Protein AF-A0A4P5QIA9-F1 (afdb_monomer_lite)

Sequence (175 aa):
MKILLLSLFLFVAQVHAGEFRYHHMETTGLCAVVYAENGQATTVIFTKDSDAAALAILKALLAKLIYGTKGVENHEGARWEQRIMLIGDFTSKTKRTESRPNTASPEDYRDFRVTGVKIYFPLSRFEIAAGGNPILGPVIIETHFGFDSLFPHGITLKGKPIDLSKHATKRSDSK

pLDDT: mean 82.81, std 17.73, range [31.72, 97.88]

Radius of gyration: 20.34 Å; chains: 1; bounding box: 89×37×51 Å

Secondary structure (DSSP, 8-state):
---------------PPEEEEEEE---SS--EEEE-TT--EEEEEE-TTS-HHHHHHHHHHHTTT----SS-EEETTEEE--EEEEEEEE-S--EEPPP-TTSPPP-EEEEEEEEEEEEEEPEEEEEE-TT--TTTSPEEEEEESSHHHH-TT--EETTEEP-GGGTEEE-----

Foldseek 3Di:
DDDDPPPPPPPPPPQFFAKWWWFQCPDQDQGTWTAHPVLDIFGEDEDPQADPLQVQVVVLCVVVVLGADSAFDADPNDTAGWGKIFGWGFPDDWDWDDDD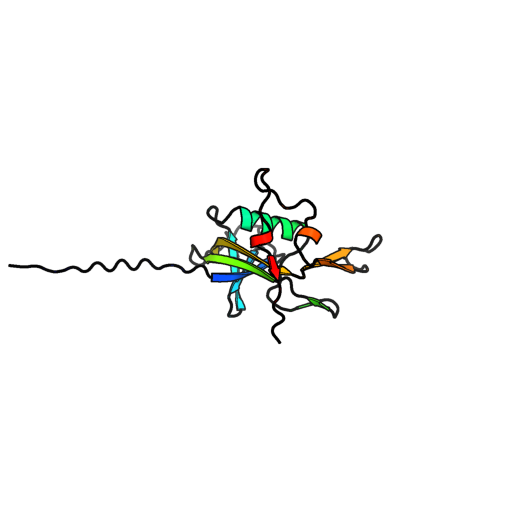PPGDDIDIHTYIHTHHIAGEDFTWDWDFPDPADPVGGDTDIDTDGACCRSPVPATDDPNHHDPCVVRYDYDPPPD

Structure (mmCIF, N/CA/C/O backbone):
data_AF-A0A4P5QIA9-F1
#
_entry.id   AF-A0A4P5QIA9-F1
#
loop_
_atom_site.group_PDB
_atom_site.id
_atom_site.type_symbol
_atom_site.label_atom_id
_atom_site.label_alt_id
_atom_site.label_comp_id
_atom_site.label_asym_id
_atom_site.label_entity_id
_atom_site.label_seq_id
_atom_site.pdbx_PDB_ins_code
_atom_site.Cartn_x
_atom_site.Cartn_y
_atom_site.Cartn_z
_atom_site.occupancy
_atom_site.B_iso_or_equiv
_atom_site.auth_seq_id
_atom_site.auth_comp_id
_atom_site.auth_asym_id
_atom_site.auth_atom_id
_atom_site.pdbx_PDB_model_num
ATOM 1 N N . MET A 1 1 ? -60.150 7.046 17.435 1.00 37.69 1 MET A N 1
ATOM 2 C CA . MET A 1 1 ? -59.206 5.906 17.430 1.00 37.69 1 MET A CA 1
ATOM 3 C C . MET A 1 1 ? -57.911 6.366 16.777 1.00 37.69 1 MET A C 1
ATOM 5 O O . MET A 1 1 ? -57.962 6.885 15.672 1.00 37.69 1 MET A O 1
ATOM 9 N N . LYS A 1 2 ? -56.799 6.281 17.515 1.00 44.59 2 LYS A N 1
ATOM 10 C CA . LYS A 1 2 ? -55.439 6.670 17.110 1.00 44.59 2 LYS A CA 1
ATOM 11 C C . LYS A 1 2 ? -54.842 5.603 16.193 1.00 44.59 2 LYS A C 1
ATOM 13 O O . LYS A 1 2 ? -54.841 4.447 16.597 1.00 44.59 2 LYS A O 1
ATOM 18 N N . ILE A 1 3 ? -54.241 5.992 15.070 1.00 43.66 3 ILE A N 1
ATOM 19 C CA . ILE A 1 3 ? -53.138 5.231 14.465 1.00 43.66 3 ILE A CA 1
ATOM 20 C C . ILE A 1 3 ? -52.076 6.247 14.038 1.00 43.66 3 ILE A C 1
ATOM 22 O O . ILE A 1 3 ? -52.221 6.958 13.050 1.00 43.66 3 ILE A O 1
ATOM 26 N N . LEU A 1 4 ? -51.040 6.350 14.868 1.00 44.34 4 LEU A N 1
ATOM 27 C CA . LEU A 1 4 ? -49.828 7.115 14.618 1.00 44.34 4 LEU A CA 1
ATOM 28 C C . LEU A 1 4 ? -48.900 6.195 13.805 1.00 44.34 4 LEU A C 1
ATOM 30 O O . LEU A 1 4 ? -48.365 5.235 14.360 1.00 44.34 4 LEU A O 1
ATOM 34 N N . LEU A 1 5 ? -48.748 6.424 12.498 1.00 45.38 5 LEU A N 1
ATOM 35 C CA . LEU A 1 5 ? -47.770 5.690 11.687 1.00 45.38 5 LEU A CA 1
ATOM 36 C C . LEU A 1 5 ? -46.380 6.292 11.934 1.00 45.38 5 LEU A C 1
ATOM 38 O O . LEU A 1 5 ? -45.976 7.271 11.307 1.00 45.38 5 LEU A O 1
ATOM 42 N N . LEU A 1 6 ? -45.660 5.715 12.892 1.00 42.97 6 LEU A N 1
ATOM 43 C CA . LEU A 1 6 ? -44.264 6.029 13.160 1.00 42.97 6 LEU A CA 1
ATOM 44 C C . LEU A 1 6 ? -43.405 5.340 12.086 1.00 42.97 6 LEU A C 1
ATOM 46 O O . LEU A 1 6 ? -43.053 4.169 12.207 1.00 42.97 6 LEU A O 1
ATOM 50 N N . SER A 1 7 ? -43.112 6.054 11.000 1.00 53.38 7 SER A N 1
ATOM 51 C CA . SER A 1 7 ? -42.199 5.573 9.958 1.00 53.38 7 SER A CA 1
ATOM 52 C C . SER A 1 7 ? -40.761 5.722 10.453 1.00 53.38 7 SER A C 1
ATOM 54 O O . SER A 1 7 ? -40.155 6.787 10.350 1.00 53.38 7 SER A O 1
ATOM 56 N N . LEU A 1 8 ? -40.238 4.650 11.047 1.00 41.97 8 LEU A N 1
ATOM 57 C CA . LEU A 1 8 ? -38.849 4.522 11.473 1.00 41.97 8 LEU A CA 1
ATOM 58 C C . LEU A 1 8 ? -37.955 4.389 10.228 1.00 41.97 8 LEU A C 1
ATOM 60 O O . LEU A 1 8 ? -37.690 3.289 9.751 1.00 41.97 8 LEU A O 1
ATOM 64 N N . PHE A 1 9 ? -37.502 5.517 9.681 1.00 44.16 9 PHE A N 1
ATOM 65 C CA . PHE A 1 9 ? -36.424 5.530 8.694 1.00 44.16 9 PHE A CA 1
ATOM 66 C C . PHE A 1 9 ? -35.113 5.157 9.396 1.00 44.16 9 PHE A C 1
ATOM 68 O O . PHE A 1 9 ? -34.422 6.006 9.959 1.00 44.16 9 PHE A O 1
ATOM 75 N N . LEU A 1 10 ? -34.765 3.869 9.372 1.00 39.72 10 LEU A N 1
ATOM 76 C CA . LEU A 1 10 ? -33.391 3.426 9.588 1.00 39.72 10 LEU A CA 1
ATOM 77 C C . LEU A 1 10 ? -32.535 3.975 8.440 1.00 39.72 10 LEU A C 1
ATOM 79 O O . LEU A 1 10 ? -32.450 3.379 7.368 1.00 39.72 10 LEU A O 1
ATOM 83 N N . PHE A 1 11 ? -31.883 5.113 8.672 1.00 41.72 11 PHE A N 1
ATOM 84 C CA . PHE A 1 11 ? -30.710 5.510 7.902 1.00 41.72 11 PHE A CA 1
ATOM 85 C C . PHE A 1 11 ? -29.591 4.511 8.214 1.00 41.72 11 PHE A C 1
ATOM 87 O O . PHE A 1 11 ? -28.764 4.721 9.100 1.00 41.72 11 PHE A O 1
ATOM 94 N N . VAL A 1 12 ? -29.564 3.392 7.490 1.00 41.41 12 VAL A N 1
ATOM 95 C CA . VAL A 1 12 ? -28.323 2.644 7.310 1.00 41.41 12 VAL A CA 1
ATOM 96 C C . VAL A 1 12 ? -27.453 3.551 6.455 1.00 41.41 12 VAL A C 1
ATOM 98 O O . VAL A 1 12 ? -27.612 3.616 5.239 1.00 41.41 12 VAL A O 1
ATOM 101 N N . ALA A 1 13 ? -26.577 4.322 7.097 1.00 42.66 13 ALA A N 1
ATOM 102 C CA . ALA A 1 13 ? -25.491 4.979 6.397 1.00 42.66 13 ALA A CA 1
ATOM 103 C C . ALA A 1 13 ? -24.655 3.866 5.752 1.00 42.66 13 ALA A C 1
ATOM 105 O O . ALA A 1 13 ? -23.813 3.252 6.406 1.00 42.66 13 ALA A O 1
ATOM 106 N N . GLN A 1 14 ? -24.928 3.556 4.482 1.00 42.06 14 GLN A N 1
ATOM 107 C CA . GLN A 1 14 ? -23.986 2.834 3.642 1.00 42.06 14 GLN A CA 1
ATOM 108 C C . GLN A 1 14 ? -22.753 3.727 3.544 1.00 42.06 14 GLN A C 1
ATOM 110 O O . GLN A 1 14 ? -22.684 4.639 2.718 1.00 42.06 14 GLN A O 1
ATOM 115 N N . VAL A 1 15 ? -21.803 3.501 4.450 1.00 53.22 15 VAL A N 1
ATOM 116 C CA . VAL A 1 15 ? -20.440 4.001 4.323 1.00 53.22 15 VAL A CA 1
ATOM 117 C C . VAL A 1 15 ? -19.904 3.340 3.062 1.00 53.22 15 VAL A C 1
ATOM 119 O O . VAL A 1 15 ? -19.551 2.163 3.061 1.00 53.22 15 VAL A O 1
ATOM 122 N N . HIS A 1 16 ? -19.984 4.063 1.950 1.00 56.59 16 HIS A N 1
ATOM 123 C CA . HIS A 1 16 ? -19.451 3.594 0.685 1.00 56.59 16 HIS A CA 1
ATOM 124 C C . HIS A 1 16 ? -17.936 3.504 0.843 1.00 56.59 16 HIS A C 1
ATOM 126 O O . HIS A 1 16 ? -17.295 4.480 1.239 1.00 56.59 16 HIS A O 1
ATOM 132 N N . ALA A 1 17 ? -17.381 2.322 0.578 1.00 75.44 17 ALA A N 1
ATOM 133 C CA . ALA A 1 17 ? -15.940 2.146 0.541 1.00 75.44 17 ALA A CA 1
ATOM 134 C C . ALA A 1 17 ? -15.376 3.048 -0.566 1.00 75.44 17 ALA A C 1
ATOM 136 O O . ALA A 1 17 ? -15.799 2.961 -1.720 1.00 75.44 17 ALA A O 1
ATOM 137 N N . GLY A 1 18 ? -14.468 3.944 -0.191 1.00 91.25 18 GLY A N 1
ATOM 138 C CA . GLY A 1 18 ? -13.780 4.841 -1.109 1.00 91.25 18 GLY A CA 1
ATOM 139 C C . GLY A 1 18 ? -12.493 4.217 -1.635 1.00 91.25 18 GLY A C 1
ATOM 140 O O . GLY A 1 18 ? -11.977 3.251 -1.068 1.00 91.25 18 GLY A O 1
ATOM 141 N N . GLU A 1 19 ? -11.960 4.794 -2.708 1.00 94.62 19 GLU A N 1
ATOM 142 C CA . GLU A 1 19 ? -10.617 4.487 -3.190 1.00 94.62 19 GLU A CA 1
ATOM 143 C C . GLU A 1 19 ? -9.635 5.519 -2.655 1.00 94.62 19 GLU A C 1
ATOM 145 O O . GLU A 1 19 ? -9.808 6.723 -2.842 1.00 94.62 19 GLU A O 1
ATOM 150 N N . PHE A 1 20 ? -8.586 5.035 -2.003 1.00 96.19 20 PHE A N 1
ATOM 151 C CA . PHE A 1 20 ? -7.562 5.874 -1.417 1.00 96.19 20 PHE A CA 1
ATOM 152 C C . PHE A 1 20 ? -6.197 5.441 -1.905 1.00 96.19 20 PHE A C 1
ATOM 154 O O . PHE A 1 20 ? -5.855 4.260 -1.908 1.00 96.19 20 PHE A O 1
ATOM 161 N N . ARG A 1 21 ? -5.381 6.408 -2.289 1.00 96.31 21 ARG A N 1
ATOM 162 C CA . ARG A 1 21 ? -4.000 6.144 -2.669 1.00 96.31 21 ARG A CA 1
ATOM 163 C C . ARG A 1 21 ? -3.172 5.885 -1.420 1.00 96.31 21 ARG A C 1
ATOM 165 O O . ARG A 1 21 ? -3.211 6.681 -0.491 1.00 96.31 21 ARG A O 1
ATOM 172 N N . TYR A 1 22 ? -2.431 4.789 -1.399 1.00 97.25 22 TYR A N 1
ATOM 173 C CA . TYR A 1 22 ? -1.568 4.424 -0.285 1.00 97.25 22 TYR A CA 1
ATOM 174 C C . TYR A 1 22 ? -0.154 4.967 -0.463 1.00 97.25 22 TYR A C 1
ATOM 176 O O . TYR A 1 22 ? 0.387 4.981 -1.570 1.00 97.25 22 TYR A O 1
ATOM 184 N N . HIS A 1 23 ? 0.441 5.357 0.657 1.00 95.81 23 HIS A N 1
ATOM 185 C CA . HIS A 1 23 ? 1.839 5.723 0.772 1.00 95.81 23 HIS A CA 1
ATOM 186 C C . HIS A 1 23 ? 2.369 5.235 2.122 1.00 95.81 23 HIS A C 1
ATOM 188 O O . HIS A 1 23 ? 1.773 5.493 3.172 1.00 95.81 23 HIS A O 1
ATOM 194 N N . HIS A 1 24 ? 3.494 4.537 2.090 1.00 93.81 24 HIS A N 1
ATOM 195 C CA . HIS A 1 24 ? 4.302 4.245 3.255 1.00 93.81 24 HIS A CA 1
ATOM 196 C C . HIS A 1 24 ? 5.313 5.374 3.440 1.00 93.81 24 HIS A C 1
ATOM 198 O O . HIS A 1 24 ? 6.191 5.562 2.603 1.00 93.81 24 HIS A O 1
ATOM 204 N N . MET A 1 25 ? 5.184 6.119 4.531 1.00 87.75 25 MET A N 1
ATOM 205 C CA . MET A 1 25 ? 6.126 7.165 4.909 1.00 87.75 25 MET A CA 1
ATOM 206 C C . MET A 1 25 ? 6.959 6.667 6.082 1.00 87.75 25 MET A C 1
ATOM 208 O O . MET A 1 25 ? 6.408 6.365 7.136 1.00 87.75 25 MET A O 1
ATOM 212 N N . GLU A 1 26 ? 8.278 6.592 5.918 1.00 73.88 26 GLU A N 1
ATOM 213 C CA . GLU A 1 26 ? 9.177 6.323 7.040 1.00 73.88 26 GLU A CA 1
ATOM 214 C C . GLU A 1 26 ? 9.172 7.537 7.981 1.00 73.88 26 GLU A C 1
ATOM 216 O O . GLU A 1 26 ? 9.837 8.547 7.750 1.00 73.88 26 GLU A O 1
ATOM 221 N N . THR A 1 27 ? 8.348 7.463 9.025 1.00 71.44 27 THR A N 1
ATOM 222 C CA . THR A 1 27 ? 8.282 8.436 10.120 1.00 71.44 27 THR A CA 1
ATOM 223 C C . THR A 1 27 ? 8.743 7.779 11.421 1.00 71.44 27 THR A C 1
ATOM 225 O O . THR A 1 27 ? 9.056 6.590 11.471 1.00 71.44 27 THR A O 1
ATOM 228 N N . THR A 1 28 ? 8.808 8.550 12.507 1.00 66.62 28 THR A N 1
ATOM 229 C CA . THR A 1 28 ? 9.203 8.034 13.826 1.00 66.62 28 THR A CA 1
ATOM 230 C C . THR A 1 28 ? 8.115 7.202 14.514 1.00 66.62 28 THR A C 1
ATOM 232 O O . THR A 1 28 ? 8.400 6.603 15.551 1.00 66.62 28 THR A O 1
ATOM 235 N N . GLY A 1 29 ? 6.897 7.137 13.966 1.00 81.25 29 GLY A N 1
ATOM 236 C CA . GLY A 1 29 ? 5.773 6.410 14.555 1.00 81.25 29 GLY A CA 1
ATOM 237 C C . GLY A 1 29 ? 4.942 5.648 13.524 1.00 81.25 29 GLY A C 1
ATOM 238 O O . GLY A 1 29 ? 5.272 4.513 13.179 1.00 81.25 29 GLY A O 1
ATOM 239 N N . LEU A 1 30 ? 3.813 6.210 13.090 1.00 89.00 30 LEU A N 1
ATOM 240 C CA . LEU A 1 30 ? 2.887 5.543 12.169 1.00 89.00 30 LEU A CA 1
ATOM 241 C C . LEU A 1 30 ? 3.254 5.789 10.700 1.00 89.00 30 LEU A C 1
ATOM 243 O O . LEU A 1 30 ? 3.180 6.912 10.209 1.00 89.00 30 LEU A O 1
ATOM 247 N N . CYS A 1 31 ? 3.543 4.709 9.971 1.00 92.38 31 CYS A N 1
ATOM 248 C CA . CYS A 1 31 ? 4.047 4.814 8.598 1.00 92.38 31 CYS A CA 1
ATOM 249 C C . CYS A 1 31 ? 2.975 4.748 7.498 1.00 92.38 31 CYS A C 1
ATOM 251 O O . CYS A 1 31 ? 3.268 5.011 6.336 1.00 92.38 31 CYS A O 1
ATOM 253 N N . ALA A 1 32 ? 1.747 4.325 7.805 1.00 96.00 32 ALA A N 1
ATOM 254 C CA . ALA A 1 32 ? 0.714 4.114 6.790 1.00 96.00 32 ALA A CA 1
ATOM 255 C C . ALA A 1 32 ? -0.130 5.377 6.590 1.00 96.00 32 ALA A C 1
ATOM 257 O O . ALA A 1 32 ? -0.846 5.798 7.498 1.00 96.00 32 ALA A O 1
ATOM 258 N N . VAL A 1 33 ? -0.095 5.936 5.381 1.00 96.62 33 VAL A N 1
ATOM 259 C CA . VAL A 1 33 ? -0.888 7.105 4.994 1.00 96.62 33 VAL A CA 1
ATOM 260 C C . VAL A 1 33 ? -1.753 6.760 3.789 1.00 96.62 33 VAL A C 1
ATOM 262 O O . VAL A 1 33 ? -1.311 6.100 2.846 1.00 96.62 33 VAL A O 1
ATOM 265 N N . VAL A 1 34 ? -3.001 7.218 3.814 1.00 96.94 34 VAL A N 1
ATOM 266 C CA . VAL A 1 34 ? -3.910 7.148 2.671 1.00 96.94 34 VAL A CA 1
ATOM 267 C C . VAL A 1 34 ? -4.313 8.551 2.225 1.00 96.94 34 VAL A C 1
ATOM 269 O O . VAL A 1 34 ? -4.528 9.434 3.055 1.00 96.94 34 VAL A O 1
ATOM 272 N N . TYR A 1 35 ? -4.411 8.759 0.916 1.00 96.06 35 TYR A N 1
ATOM 273 C CA . TYR A 1 35 ? -4.814 10.018 0.300 1.00 96.06 35 TYR A CA 1
ATOM 274 C C . TYR A 1 35 ? -6.169 9.838 -0.371 1.00 96.06 35 TYR A C 1
ATOM 276 O O . TYR A 1 35 ? -6.331 8.964 -1.228 1.00 96.06 35 TYR A O 1
ATOM 284 N N . ALA A 1 36 ? -7.133 10.666 0.022 1.00 92.81 36 ALA A N 1
ATOM 285 C CA . ALA A 1 36 ? -8.404 10.781 -0.680 1.00 92.81 36 ALA A CA 1
ATOM 286 C C . ALA A 1 36 ? -8.215 11.473 -2.044 1.00 92.81 36 ALA A C 1
ATOM 288 O O . ALA A 1 36 ? -7.178 12.083 -2.308 1.00 92.81 36 ALA A O 1
ATOM 289 N N . GLU A 1 37 ? -9.232 11.410 -2.906 1.00 87.75 37 GLU A N 1
ATOM 290 C CA . GLU A 1 37 ? -9.205 12.016 -4.249 1.00 87.75 37 GLU A CA 1
ATOM 291 C C . GLU A 1 37 ? -8.902 13.524 -4.223 1.00 87.75 37 GLU A C 1
ATOM 293 O O . GLU A 1 37 ? -8.190 14.037 -5.081 1.00 87.75 37 GLU A O 1
ATOM 298 N N . ASN A 1 38 ? -9.358 14.228 -3.184 1.00 88.19 38 ASN A N 1
ATOM 299 C CA . ASN A 1 38 ? -9.074 15.649 -2.965 1.00 88.19 38 ASN A CA 1
ATOM 300 C C . ASN A 1 38 ? -7.638 15.937 -2.467 1.00 88.19 38 ASN A C 1
ATOM 302 O O . ASN A 1 38 ? -7.330 17.075 -2.119 1.00 88.19 38 ASN A O 1
ATOM 306 N N . GLY A 1 39 ? -6.775 14.921 -2.372 1.00 89.00 39 GLY A N 1
ATOM 307 C CA . GLY A 1 39 ? -5.400 15.030 -1.887 1.00 89.00 39 GLY A CA 1
ATOM 308 C C . GLY A 1 39 ? -5.256 15.080 -0.363 1.00 89.00 39 GLY A C 1
ATOM 309 O O . GLY A 1 39 ? -4.132 15.177 0.132 1.00 89.00 39 GLY A O 1
ATOM 310 N N . GLN A 1 40 ? -6.351 14.994 0.401 1.00 92.44 40 GLN A N 1
ATOM 311 C CA . GLN A 1 40 ? -6.286 14.985 1.859 1.00 92.44 40 GLN A CA 1
ATOM 312 C C . GLN A 1 40 ? -5.604 13.706 2.353 1.00 92.44 40 GLN A C 1
ATOM 314 O O . GLN A 1 40 ? -6.107 12.599 2.152 1.00 92.44 40 GLN A O 1
ATOM 319 N N . ALA A 1 41 ? -4.467 13.878 3.026 1.00 94.00 41 ALA A N 1
ATOM 320 C CA . ALA A 1 41 ? -3.730 12.802 3.670 1.00 94.00 41 ALA A CA 1
ATOM 321 C C . ALA A 1 41 ? -4.377 12.421 5.006 1.00 94.00 41 ALA A C 1
ATOM 323 O O . ALA A 1 41 ? -4.840 13.278 5.761 1.00 94.00 41 ALA A O 1
ATOM 324 N N . THR A 1 42 ? -4.391 11.134 5.328 1.00 95.25 42 THR A N 1
ATOM 325 C CA . THR A 1 42 ? -4.787 10.629 6.643 1.00 95.25 42 THR A CA 1
ATOM 326 C C . THR A 1 42 ? -3.874 9.478 7.033 1.00 95.25 42 THR A C 1
ATOM 328 O O . THR A 1 42 ? -3.783 8.486 6.312 1.00 95.25 42 THR A O 1
ATOM 331 N N . THR A 1 43 ? -3.219 9.600 8.184 1.00 96.19 43 THR A N 1
ATOM 332 C CA . THR A 1 43 ? -2.478 8.498 8.804 1.00 96.19 43 THR A CA 1
ATOM 333 C C . THR A 1 43 ? -3.461 7.458 9.326 1.00 96.19 43 THR A C 1
ATOM 335 O O . THR A 1 43 ? -4.467 7.801 9.958 1.00 96.19 43 THR A O 1
ATOM 338 N N . VAL A 1 44 ? -3.199 6.182 9.051 1.00 96.69 44 VAL A N 1
ATOM 339 C CA . VAL A 1 44 ? -4.137 5.097 9.342 1.00 96.69 44 VAL A CA 1
ATOM 340 C C . VAL A 1 44 ? -3.511 3.937 10.092 1.00 96.69 44 VAL A C 1
ATOM 342 O O . VAL A 1 44 ? -2.331 3.629 9.948 1.00 96.69 44 VAL A O 1
ATOM 345 N N . ILE A 1 45 ? -4.356 3.239 10.846 1.00 96.38 45 ILE A N 1
ATOM 346 C CA . ILE A 1 45 ? -4.073 1.897 11.350 1.00 96.38 45 ILE A CA 1
ATOM 347 C C . ILE A 1 45 ? -5.083 0.942 10.722 1.00 96.38 45 ILE A C 1
ATOM 349 O O . ILE A 1 45 ? -6.293 1.159 10.808 1.00 96.38 45 ILE A O 1
ATOM 353 N N . PHE A 1 46 ? -4.585 -0.121 10.088 1.00 97.50 46 PHE A N 1
ATOM 354 C CA . PHE A 1 46 ? -5.449 -1.127 9.482 1.00 97.50 46 PHE A CA 1
ATOM 355 C C . PHE A 1 46 ? -6.158 -1.952 10.549 1.00 97.50 46 PHE A C 1
ATOM 357 O O . PHE A 1 46 ? -5.528 -2.517 11.447 1.00 97.50 46 PHE A O 1
ATOM 364 N N . THR A 1 47 ? -7.477 -2.039 10.443 1.00 97.38 47 THR A N 1
ATOM 365 C CA . THR A 1 47 ? -8.288 -2.801 11.388 1.00 97.38 47 THR A CA 1
ATOM 366 C C . THR A 1 47 ? -8.190 -4.306 11.151 1.00 97.38 47 THR A C 1
ATOM 368 O O . THR A 1 47 ? -7.912 -4.776 10.047 1.00 97.38 47 THR A O 1
ATOM 371 N N . LYS A 1 48 ? -8.482 -5.091 12.193 1.00 96.38 48 LYS A N 1
ATOM 372 C CA . LYS A 1 48 ? -8.468 -6.565 12.144 1.00 96.38 48 LYS A CA 1
ATOM 373 C C . LYS A 1 48 ? -9.499 -7.187 11.192 1.00 96.38 48 LYS A C 1
ATOM 375 O O . LYS A 1 48 ? -9.343 -8.343 10.821 1.00 96.38 48 LYS A O 1
ATOM 380 N N . ASP A 1 49 ? -10.559 -6.457 10.859 1.00 95.75 49 ASP A N 1
ATOM 381 C CA . ASP A 1 49 ? -11.620 -6.864 9.931 1.00 95.75 49 ASP A CA 1
ATOM 382 C C . ASP A 1 49 ? -11.328 -6.455 8.479 1.00 95.75 49 ASP A C 1
ATOM 384 O O . ASP A 1 49 ? -12.178 -6.623 7.609 1.00 95.75 49 ASP A O 1
ATOM 388 N N . SER A 1 50 ? -10.126 -5.938 8.212 1.00 97.69 50 SER A N 1
ATOM 389 C CA . SER A 1 50 ? -9.644 -5.700 6.855 1.00 97.69 50 SER A CA 1
ATOM 390 C C . SER A 1 50 ? -9.471 -7.006 6.069 1.00 97.69 50 SER A C 1
ATOM 392 O O . SER A 1 50 ? -9.120 -8.050 6.626 1.00 97.69 50 SER A O 1
ATOM 394 N N . ASP A 1 51 ? -9.639 -6.926 4.751 1.00 97.06 51 ASP A N 1
ATOM 395 C CA . ASP A 1 51 ? -9.407 -8.022 3.821 1.00 97.06 51 ASP A CA 1
ATOM 396 C C . ASP A 1 51 ? -7.952 -8.510 3.909 1.00 97.06 51 ASP A C 1
ATOM 398 O O . ASP A 1 51 ? -6.982 -7.794 3.633 1.00 97.06 51 ASP A O 1
ATOM 402 N N . ALA A 1 52 ? -7.800 -9.765 4.329 1.00 96.94 52 ALA A N 1
ATOM 403 C CA . ALA A 1 52 ? -6.495 -10.343 4.607 1.00 96.94 52 ALA A CA 1
ATOM 404 C C . ALA A 1 52 ? -5.654 -10.552 3.339 1.00 96.94 52 ALA A C 1
ATOM 406 O O . ALA A 1 52 ? -4.425 -10.518 3.426 1.00 96.94 52 ALA A O 1
ATOM 407 N N . ALA A 1 53 ? -6.283 -10.767 2.178 1.00 96.38 53 ALA A N 1
ATOM 408 C CA . ALA A 1 53 ? -5.570 -10.935 0.916 1.00 96.38 53 ALA A CA 1
ATOM 409 C C . ALA A 1 53 ? -5.017 -9.590 0.427 1.00 96.38 53 ALA A C 1
ATOM 411 O O . ALA A 1 53 ? -3.839 -9.507 0.084 1.00 96.38 53 ALA A O 1
ATOM 412 N N . ALA A 1 54 ? -5.812 -8.522 0.503 1.00 97.06 54 ALA A N 1
ATOM 413 C CA . ALA A 1 54 ? -5.389 -7.164 0.187 1.00 97.06 54 ALA A CA 1
ATOM 414 C C . ALA A 1 54 ? -4.218 -6.714 1.073 1.00 97.06 54 ALA A C 1
ATOM 416 O O . ALA A 1 54 ? -3.207 -6.224 0.566 1.00 97.06 54 ALA A O 1
ATOM 417 N N . LEU A 1 55 ? -4.303 -6.953 2.388 1.00 97.69 55 LEU A N 1
ATOM 418 C CA . LEU A 1 55 ? -3.202 -6.649 3.306 1.00 97.69 55 LEU A CA 1
ATOM 419 C C . LEU A 1 55 ? -1.960 -7.518 3.061 1.00 97.69 55 LEU A C 1
ATOM 421 O O . LEU A 1 55 ? -0.843 -7.041 3.258 1.00 97.69 55 LEU A O 1
ATOM 425 N N . ALA A 1 56 ? -2.118 -8.776 2.641 1.00 97.25 56 ALA A N 1
ATOM 426 C CA . ALA A 1 56 ? -0.988 -9.633 2.284 1.00 97.25 56 ALA A CA 1
ATOM 427 C C . ALA A 1 56 ? -0.280 -9.150 1.010 1.00 97.25 56 ALA A C 1
ATOM 429 O O . ALA A 1 56 ? 0.949 -9.112 0.983 1.00 97.25 56 ALA A O 1
ATOM 430 N N . ILE A 1 57 ? -1.037 -8.717 -0.005 1.00 97.62 57 ILE A N 1
ATOM 431 C CA . ILE A 1 57 ? -0.487 -8.095 -1.217 1.00 97.62 57 ILE A CA 1
ATOM 432 C C . ILE A 1 57 ? 0.269 -6.817 -0.857 1.00 97.62 57 ILE A C 1
ATOM 434 O O . ILE A 1 57 ? 1.420 -6.661 -1.254 1.00 97.62 57 ILE A O 1
ATOM 438 N N . LEU A 1 58 ? -0.336 -5.935 -0.053 1.00 97.50 58 LEU A N 1
ATOM 439 C CA . LEU A 1 58 ? 0.315 -4.704 0.393 1.00 97.50 58 LEU A CA 1
ATOM 440 C C . LEU A 1 58 ? 1.633 -4.998 1.123 1.00 97.50 58 LEU A C 1
ATOM 442 O O . LEU A 1 58 ? 2.663 -4.426 0.788 1.00 97.50 58 LEU A O 1
ATOM 446 N N . LYS A 1 59 ? 1.630 -5.938 2.075 1.00 96.69 59 LYS A N 1
ATOM 447 C CA . LYS A 1 59 ? 2.846 -6.355 2.792 1.00 96.69 59 LYS A CA 1
ATOM 448 C C . LYS A 1 59 ? 3.925 -6.902 1.858 1.00 96.69 59 LYS A C 1
ATOM 450 O O . LYS A 1 59 ? 5.098 -6.604 2.059 1.00 96.69 59 LYS A O 1
ATOM 455 N N . ALA A 1 60 ? 3.547 -7.682 0.847 1.00 96.62 60 ALA A N 1
ATOM 456 C CA . ALA A 1 60 ? 4.491 -8.213 -0.131 1.00 96.62 60 ALA A CA 1
ATOM 457 C C . ALA A 1 60 ? 5.127 -7.102 -0.986 1.00 96.62 60 ALA A C 1
ATOM 459 O O . ALA A 1 60 ? 6.321 -7.168 -1.267 1.00 96.62 60 ALA A O 1
ATOM 460 N N . LEU A 1 61 ? 4.359 -6.068 -1.354 1.00 95.31 61 LEU A N 1
ATOM 461 C CA . LEU A 1 61 ? 4.875 -4.880 -2.047 1.00 95.31 61 LEU A CA 1
ATOM 462 C C . LEU A 1 61 ? 5.877 -4.113 -1.176 1.00 95.31 61 LEU A C 1
ATOM 464 O O . LEU A 1 61 ? 6.983 -3.826 -1.630 1.00 95.31 61 LEU A O 1
ATOM 468 N N . LEU A 1 62 ? 5.538 -3.866 0.093 1.00 93.75 62 LEU A N 1
ATOM 469 C CA . LEU A 1 62 ? 6.436 -3.198 1.043 1.00 93.75 62 LEU A CA 1
ATOM 470 C C . LEU A 1 62 ? 7.755 -3.967 1.220 1.00 93.75 62 LEU A C 1
ATOM 472 O O . LEU A 1 62 ? 8.824 -3.367 1.210 1.00 93.75 62 LEU A O 1
ATOM 476 N N . ALA A 1 63 ? 7.702 -5.301 1.297 1.00 92.50 63 ALA A N 1
ATOM 477 C CA . ALA A 1 63 ? 8.896 -6.148 1.384 1.00 92.50 63 ALA A CA 1
ATOM 478 C C . ALA A 1 63 ? 9.794 -6.087 0.130 1.00 92.50 63 ALA A C 1
ATOM 480 O O . ALA A 1 63 ? 10.951 -6.498 0.177 1.00 92.50 63 ALA A O 1
ATOM 481 N N . LYS A 1 64 ? 9.270 -5.577 -0.991 1.00 90.44 64 LYS A N 1
ATOM 482 C CA . LYS A 1 64 ? 10.003 -5.308 -2.235 1.00 90.44 64 LYS A CA 1
ATOM 483 C C . LYS A 1 64 ? 10.389 -3.832 -2.393 1.00 90.44 64 LYS A C 1
ATOM 485 O O . LYS A 1 64 ? 10.779 -3.443 -3.488 1.00 90.44 64 LYS A O 1
ATOM 490 N N . LEU A 1 65 ? 10.312 -3.030 -1.325 1.00 88.81 65 LEU A N 1
ATOM 491 C CA . LEU A 1 65 ? 10.587 -1.585 -1.331 1.00 88.81 65 LEU A CA 1
ATOM 492 C C . LEU A 1 65 ? 9.634 -0.791 -2.245 1.00 88.81 65 LEU A C 1
ATOM 494 O O . LEU A 1 65 ? 10.003 0.223 -2.838 1.00 88.81 65 LEU A O 1
ATOM 498 N N . ILE A 1 66 ? 8.394 -1.266 -2.387 1.00 91.56 66 ILE A N 1
ATOM 499 C CA . ILE A 1 66 ? 7.334 -0.567 -3.118 1.00 91.56 66 ILE A CA 1
ATOM 500 C C . ILE A 1 66 ? 6.380 0.019 -2.087 1.00 91.56 66 ILE A C 1
ATOM 502 O O . ILE A 1 66 ? 5.513 -0.662 -1.539 1.00 91.56 66 ILE A O 1
ATOM 506 N N . TYR A 1 67 ? 6.576 1.302 -1.825 1.00 92.50 67 TYR A N 1
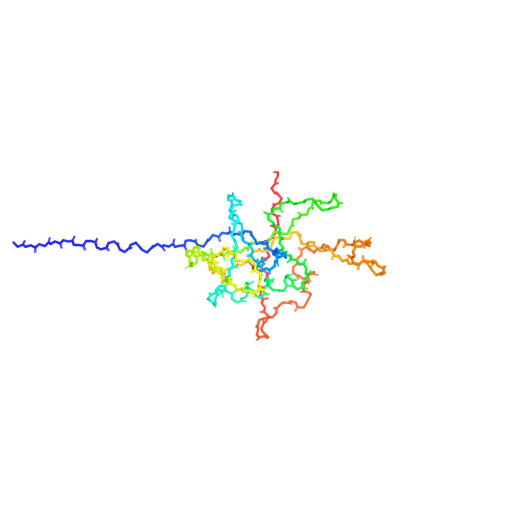ATOM 507 C CA . TYR A 1 67 ? 5.965 2.047 -0.733 1.00 92.50 67 TYR A CA 1
ATOM 508 C C . TYR A 1 67 ? 4.711 2.811 -1.150 1.00 92.50 67 TYR A C 1
ATOM 510 O O . TYR A 1 67 ? 3.958 3.270 -0.296 1.00 92.50 67 TYR A O 1
ATOM 518 N N . GLY A 1 68 ? 4.420 2.882 -2.446 1.00 92.81 68 GLY A N 1
ATOM 519 C CA . GLY A 1 68 ? 3.378 3.761 -2.953 1.00 92.81 68 GLY A CA 1
ATOM 520 C C . GLY A 1 68 ? 3.857 5.212 -2.962 1.00 92.81 68 GLY A C 1
ATOM 521 O O . GLY A 1 68 ? 4.821 5.568 -2.297 1.00 92.81 68 GLY A O 1
ATOM 522 N N . THR A 1 69 ? 3.192 6.065 -3.729 1.00 90.38 69 THR A N 1
ATOM 523 C CA . THR A 1 69 ? 3.468 7.507 -3.749 1.00 90.38 69 THR A CA 1
ATOM 524 C C . THR A 1 69 ? 2.169 8.269 -3.578 1.00 90.38 69 THR A C 1
ATOM 526 O O . THR A 1 69 ? 1.136 7.832 -4.089 1.00 90.38 69 THR A O 1
ATOM 529 N N . LYS A 1 70 ? 2.206 9.449 -2.940 1.00 89.31 70 LYS A N 1
ATOM 530 C CA . LYS A 1 70 ? 1.039 10.354 -2.813 1.00 89.31 70 LYS A CA 1
ATOM 531 C C . LYS A 1 70 ? 0.525 10.890 -4.155 1.00 89.31 70 LYS A C 1
ATOM 533 O O . LYS A 1 70 ? -0.611 11.341 -4.257 1.00 89.31 70 LYS A O 1
ATOM 538 N N . GLY A 1 71 ? 1.352 10.820 -5.192 1.00 87.81 71 GLY A N 1
ATOM 539 C CA . GLY A 1 71 ? 1.051 11.273 -6.540 1.00 87.81 71 GLY A CA 1
ATOM 540 C C . GLY A 1 71 ? 2.219 10.990 -7.475 1.00 87.81 71 GLY A C 1
ATOM 541 O O . GLY A 1 71 ? 3.017 10.088 -7.227 1.00 87.81 71 GLY A O 1
ATOM 542 N N . VAL A 1 72 ? 2.305 11.757 -8.556 1.00 86.44 72 VAL A N 1
ATOM 543 C CA . VAL A 1 72 ? 3.491 11.776 -9.414 1.00 86.44 72 VAL A CA 1
ATOM 544 C C . VAL A 1 72 ? 4.571 12.603 -8.723 1.00 86.44 72 VAL A C 1
ATOM 546 O O . VAL A 1 72 ? 4.320 13.744 -8.342 1.00 86.44 72 VAL A O 1
ATOM 549 N N . GLU A 1 73 ? 5.762 12.041 -8.594 1.00 83.44 73 GLU A N 1
ATOM 550 C CA . GLU A 1 73 ? 6.927 12.679 -7.989 1.00 83.44 73 GLU A CA 1
ATOM 551 C C . GLU A 1 73 ? 8.093 12.675 -8.983 1.00 83.44 73 GLU A C 1
ATOM 553 O O . GLU A 1 73 ? 8.090 11.921 -9.954 1.00 83.44 73 GLU A O 1
ATOM 558 N N . ASN A 1 74 ? 9.078 13.546 -8.771 1.00 79.06 74 ASN A N 1
ATOM 559 C CA . ASN A 1 74 ? 10.322 13.530 -9.534 1.00 79.06 74 ASN A CA 1
ATOM 560 C C . ASN A 1 74 ? 11.435 13.076 -8.595 1.00 79.06 74 ASN A C 1
ATOM 562 O O . ASN A 1 74 ? 11.750 13.779 -7.636 1.00 79.06 74 ASN A O 1
ATOM 566 N N . HIS A 1 75 ? 12.032 11.927 -8.886 1.00 73.12 75 HIS A N 1
ATOM 567 C CA . HIS A 1 75 ? 13.196 11.417 -8.173 1.00 73.12 75 HIS A CA 1
ATOM 568 C C . HIS A 1 75 ? 14.355 11.309 -9.156 1.00 73.12 75 HIS A C 1
ATOM 570 O O . HIS A 1 75 ? 14.228 10.658 -10.188 1.00 73.12 75 HIS A O 1
ATOM 576 N N . GLU A 1 76 ? 15.455 12.010 -8.866 1.00 70.94 76 GLU A N 1
ATOM 577 C CA . GLU A 1 76 ? 16.684 11.993 -9.679 1.00 70.94 76 GLU A CA 1
ATOM 578 C C . GLU A 1 76 ? 16.455 12.283 -11.178 1.00 70.94 76 GLU A C 1
ATOM 580 O O . GLU A 1 76 ? 17.088 11.708 -12.057 1.00 70.94 76 GLU A O 1
ATOM 585 N N . GLY A 1 77 ? 15.517 13.184 -11.492 1.00 68.69 77 GLY A N 1
ATOM 586 C CA . GLY A 1 77 ? 15.177 13.552 -12.874 1.00 68.69 77 GLY A CA 1
ATOM 587 C C . GLY A 1 77 ? 14.239 12.573 -13.591 1.00 68.69 77 GLY A C 1
ATOM 588 O O . GLY A 1 77 ? 13.816 12.859 -14.711 1.00 68.69 77 GLY A O 1
ATOM 589 N N . ALA A 1 78 ? 13.850 11.467 -12.950 1.00 69.00 78 ALA A N 1
ATOM 590 C CA . ALA A 1 78 ? 12.851 10.534 -13.452 1.00 69.00 78 ALA A CA 1
ATOM 591 C C . ALA A 1 78 ? 11.475 10.795 -12.823 1.00 69.00 78 ALA A C 1
ATOM 593 O O . ALA A 1 78 ? 11.333 10.979 -11.610 1.00 69.00 78 ALA A O 1
ATOM 594 N N . ARG A 1 79 ? 10.434 10.772 -13.663 1.00 75.25 79 ARG A N 1
ATOM 595 C CA . ARG A 1 79 ? 9.040 10.811 -13.213 1.00 75.25 79 ARG A CA 1
ATOM 596 C C . ARG A 1 79 ? 8.696 9.476 -12.551 1.00 75.25 79 ARG A C 1
ATOM 598 O O . ARG A 1 79 ? 8.682 8.442 -13.213 1.00 75.25 79 ARG A O 1
ATOM 605 N N . TRP A 1 80 ? 8.370 9.521 -11.269 1.00 79.19 80 TRP A N 1
ATOM 606 C CA . TRP A 1 80 ? 8.144 8.369 -10.409 1.00 79.19 80 TRP A CA 1
ATOM 607 C C . TRP A 1 80 ? 6.710 8.357 -9.881 1.00 79.19 80 TRP A C 1
ATOM 609 O O . TRP A 1 80 ? 6.214 9.346 -9.345 1.00 79.19 80 TRP A O 1
ATOM 619 N N . GLU A 1 81 ? 6.004 7.243 -10.041 1.00 86.75 81 GLU A N 1
ATOM 620 C CA . GLU A 1 81 ? 4.671 7.068 -9.469 1.00 86.75 81 GLU A CA 1
ATOM 621 C C . GLU A 1 81 ? 4.448 5.593 -9.133 1.00 86.75 81 GLU A C 1
ATOM 623 O O . GLU A 1 81 ? 4.405 4.755 -10.029 1.00 86.75 81 GLU A O 1
ATOM 628 N N . GLN A 1 82 ? 4.243 5.278 -7.854 1.00 89.81 82 GLN A N 1
ATOM 629 C CA . GLN A 1 82 ? 3.829 3.947 -7.409 1.00 89.81 82 GLN A CA 1
ATOM 630 C C . GLN A 1 82 ? 2.364 4.017 -6.980 1.00 89.81 82 GLN A C 1
ATOM 632 O O . GLN A 1 82 ? 2.025 4.402 -5.860 1.00 89.81 82 GLN A O 1
ATOM 637 N N . ARG A 1 83 ? 1.452 3.693 -7.896 1.00 91.69 83 ARG A N 1
ATOM 638 C CA . ARG A 1 83 ? 0.014 3.835 -7.651 1.00 91.69 83 ARG A CA 1
ATOM 639 C C . ARG A 1 83 ? -0.559 2.546 -7.051 1.00 91.69 83 ARG A C 1
ATOM 641 O O . ARG A 1 83 ? -1.007 1.642 -7.756 1.00 91.69 83 ARG A O 1
ATOM 648 N N . ILE A 1 84 ? -0.552 2.503 -5.721 1.00 95.88 84 ILE A N 1
ATOM 649 C CA . ILE A 1 84 ? -1.243 1.508 -4.895 1.00 95.88 84 ILE A CA 1
ATOM 650 C C . ILE A 1 84 ? -2.550 2.141 -4.413 1.00 95.88 84 ILE A C 1
ATOM 652 O O . ILE A 1 84 ? -2.515 3.137 -3.694 1.00 95.88 84 ILE A O 1
ATOM 656 N N . MET A 1 85 ? -3.697 1.582 -4.795 1.00 96.56 85 MET A N 1
ATOM 657 C CA . MET A 1 85 ? -5.007 2.052 -4.337 1.00 96.56 85 MET A CA 1
ATOM 658 C C . MET A 1 85 ? -5.604 1.048 -3.355 1.00 96.56 85 MET A C 1
ATOM 660 O O . MET A 1 85 ? -5.781 -0.123 -3.689 1.00 96.56 85 MET A O 1
ATOM 664 N N . LEU A 1 86 ? -5.941 1.508 -2.157 1.00 97.38 86 LEU A N 1
ATOM 665 C CA . LEU A 1 86 ? -6.709 0.757 -1.175 1.00 97.38 86 LEU A CA 1
ATOM 666 C C . LEU A 1 86 ? -8.181 1.121 -1.308 1.00 97.38 86 LEU A C 1
ATOM 668 O O . LEU A 1 86 ? -8.545 2.295 -1.316 1.00 97.38 86 LEU A O 1
ATOM 672 N N . ILE A 1 87 ? -9.022 0.100 -1.393 1.00 96.81 87 ILE A N 1
ATOM 673 C CA . ILE A 1 87 ? -10.471 0.241 -1.308 1.00 96.81 87 ILE A CA 1
ATOM 674 C C . ILE A 1 87 ? -10.825 0.031 0.158 1.00 96.81 87 ILE A C 1
ATOM 676 O O . ILE A 1 87 ? -10.380 -0.957 0.748 1.00 96.81 87 ILE A O 1
ATOM 680 N N . GLY A 1 88 ? -11.572 0.945 0.767 1.00 96.38 88 GLY A N 1
ATOM 681 C CA . GLY A 1 88 ? -11.879 0.826 2.187 1.00 96.38 88 GLY A CA 1
ATOM 682 C C . GLY A 1 88 ? -12.641 1.997 2.778 1.00 96.38 88 GLY A C 1
ATOM 683 O O . GLY A 1 88 ? -13.135 2.869 2.067 1.00 96.38 88 GLY A O 1
ATOM 684 N N . ASP A 1 89 ? -12.743 2.006 4.100 1.00 96.06 89 ASP A N 1
ATOM 685 C CA . ASP A 1 89 ? -13.467 3.028 4.843 1.00 96.06 89 ASP A CA 1
ATOM 686 C C . ASP A 1 89 ? -12.831 3.324 6.205 1.00 96.06 89 ASP A C 1
ATOM 688 O O . ASP A 1 89 ? -12.173 2.479 6.814 1.00 96.06 89 ASP A O 1
ATOM 692 N N . PHE A 1 90 ? -13.020 4.554 6.686 1.00 95.94 90 PHE A N 1
ATOM 693 C CA . PHE A 1 90 ? -12.601 4.929 8.032 1.00 95.94 90 PHE A CA 1
ATOM 694 C C . PHE A 1 90 ? -13.645 4.469 9.049 1.00 95.94 90 PHE A C 1
ATOM 696 O O . PHE A 1 90 ? -14.772 4.968 9.054 1.00 95.94 90 PHE A O 1
ATOM 703 N N . THR A 1 91 ? -13.249 3.595 9.968 1.00 93.50 91 THR A N 1
ATOM 704 C CA . THR A 1 91 ? -14.147 3.018 10.982 1.00 93.50 91 THR A CA 1
ATOM 705 C C . THR A 1 91 ? -14.133 3.788 12.301 1.00 93.50 91 THR A C 1
ATOM 707 O O . THR A 1 91 ? -14.919 3.501 13.204 1.00 93.50 91 THR A O 1
ATOM 710 N N . SER A 1 92 ? -13.276 4.808 12.421 1.00 92.44 92 SER A N 1
ATOM 711 C CA . SER A 1 92 ? -13.215 5.678 13.594 1.00 92.44 92 SER A CA 1
ATOM 712 C C . SER A 1 92 ? -13.191 7.164 13.240 1.00 92.44 92 SER A C 1
ATOM 714 O O . SER A 1 92 ? -12.844 7.582 12.128 1.00 92.44 92 SER A O 1
ATOM 716 N N . LYS A 1 93 ? -13.511 7.993 14.240 1.00 93.44 93 LYS A N 1
ATOM 717 C CA . LYS A 1 93 ? -13.088 9.402 14.272 1.00 93.44 93 LYS A CA 1
ATOM 718 C C . LYS A 1 93 ? -11.565 9.484 14.453 1.00 93.44 93 LYS A C 1
ATOM 720 O O . LYS A 1 93 ? -10.926 8.468 14.735 1.00 93.44 93 LYS A O 1
ATOM 725 N N . THR A 1 94 ? -11.000 10.677 14.289 1.00 95.50 94 THR A N 1
ATOM 726 C CA . THR A 1 94 ? -9.584 10.938 14.580 1.00 95.50 94 THR A CA 1
ATOM 727 C C . THR A 1 94 ? -9.257 10.568 16.024 1.00 95.50 94 THR A C 1
ATOM 729 O O . THR A 1 94 ? -9.977 10.941 16.952 1.00 95.50 94 THR A O 1
ATOM 732 N N . LYS A 1 95 ? -8.180 9.808 16.184 1.00 95.00 95 LYS A N 1
ATOM 733 C CA . LYS A 1 95 ? -7.551 9.404 17.439 1.00 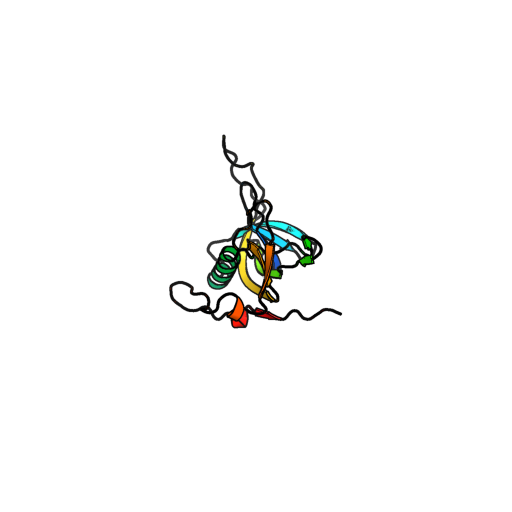95.00 95 LYS A CA 1
ATOM 734 C C . LYS A 1 95 ? -6.132 9.958 17.462 1.00 95.00 95 LYS A C 1
ATOM 736 O O . LYS A 1 95 ? -5.636 10.414 16.437 1.00 95.00 95 LYS A O 1
ATOM 741 N N . ARG A 1 96 ? -5.472 9.863 18.611 1.00 93.31 96 ARG A N 1
ATOM 742 C CA . ARG A 1 96 ? -4.076 10.263 18.781 1.00 93.31 96 ARG A CA 1
ATOM 743 C C . ARG A 1 96 ? -3.294 9.133 19.433 1.00 93.31 96 ARG A C 1
ATOM 745 O O . ARG A 1 96 ? -3.838 8.454 20.307 1.00 93.31 96 ARG A O 1
ATOM 752 N N . THR A 1 97 ? -2.067 8.885 18.984 1.00 90.75 97 THR A N 1
ATOM 753 C CA . THR A 1 97 ? -1.184 7.920 19.652 1.00 90.75 97 THR A CA 1
ATOM 754 C C . THR A 1 97 ? -0.835 8.410 21.057 1.00 90.75 97 THR A C 1
ATOM 756 O O . THR A 1 97 ? -0.906 9.604 21.363 1.00 90.75 97 THR A O 1
ATOM 759 N N . GLU A 1 98 ? -0.521 7.475 21.951 1.00 88.25 98 GLU A N 1
ATOM 760 C CA . GLU A 1 98 ? -0.195 7.824 23.330 1.00 88.25 98 GLU A CA 1
ATOM 761 C C . GLU A 1 98 ? 1.115 8.613 23.415 1.00 88.25 98 GLU A C 1
ATOM 763 O O . GLU A 1 98 ? 2.097 8.294 22.749 1.00 88.25 98 GLU A O 1
ATOM 768 N N . SER A 1 99 ? 1.144 9.610 24.299 1.00 85.31 99 SER A N 1
ATOM 769 C CA . SER A 1 99 ? 2.360 10.346 24.639 1.00 85.31 99 SER A CA 1
ATOM 770 C C . SER A 1 99 ? 3.047 9.692 25.828 1.00 85.31 99 SER A C 1
ATOM 772 O O . SER A 1 99 ? 2.451 9.615 26.904 1.00 85.31 99 SER A O 1
ATOM 774 N N . ARG A 1 100 ? 4.304 9.263 25.677 1.00 81.94 100 ARG A N 1
ATOM 775 C CA . ARG A 1 100 ? 5.111 8.716 26.777 1.00 81.94 100 ARG A CA 1
ATOM 776 C C . ARG A 1 100 ? 6.535 9.308 26.764 1.00 81.94 100 ARG A C 1
ATOM 778 O O . ARG A 1 100 ? 7.011 9.733 25.711 1.00 81.94 100 ARG A O 1
ATOM 785 N N . PRO A 1 101 ? 7.232 9.382 27.915 1.00 85.00 101 PRO A N 1
ATOM 786 C CA . PRO A 1 101 ? 8.637 9.788 27.942 1.00 85.00 101 PRO A CA 1
ATOM 787 C C . PRO A 1 101 ? 9.498 8.852 27.082 1.00 85.00 101 PRO A C 1
ATOM 789 O O . PRO A 1 101 ? 9.336 7.635 27.154 1.00 85.00 101 PRO A O 1
ATOM 792 N N . ASN A 1 102 ? 10.424 9.415 26.300 1.00 83.88 102 ASN A N 1
ATOM 793 C CA . ASN A 1 102 ? 11.325 8.688 25.391 1.00 83.88 102 ASN A CA 1
ATOM 794 C C . ASN A 1 102 ? 10.630 7.875 24.275 1.00 83.88 102 ASN A C 1
ATOM 796 O O . ASN A 1 102 ? 11.208 6.909 23.778 1.00 83.88 102 ASN A O 1
ATOM 800 N N . THR A 1 103 ? 9.413 8.244 23.861 1.00 79.81 103 THR A N 1
ATOM 801 C CA . THR A 1 103 ? 8.749 7.660 22.679 1.00 79.81 103 THR A CA 1
ATOM 802 C C . THR A 1 103 ? 8.626 8.665 21.536 1.00 79.81 103 THR A C 1
ATOM 804 O O . THR A 1 103 ? 8.894 9.854 21.710 1.00 79.81 103 THR A O 1
ATOM 807 N N . ALA A 1 104 ? 8.200 8.189 20.361 1.00 81.69 104 ALA A N 1
ATOM 808 C CA . ALA A 1 104 ? 7.826 9.050 19.244 1.00 81.69 104 ALA A CA 1
ATOM 809 C C . ALA A 1 104 ? 6.774 10.090 19.664 1.00 81.69 104 ALA A C 1
ATOM 811 O O . ALA A 1 104 ? 5.992 9.864 20.596 1.00 81.69 104 ALA A O 1
ATOM 812 N N . SER A 1 105 ? 6.769 11.236 18.980 1.00 86.06 105 SER A N 1
ATOM 813 C CA . SER A 1 105 ? 5.771 12.277 19.215 1.00 86.06 105 SER A CA 1
ATOM 814 C C . SER A 1 105 ? 4.359 11.743 18.949 1.00 86.06 105 SER A C 1
ATOM 816 O O . SER A 1 105 ? 4.182 10.949 18.029 1.00 86.06 105 SER A O 1
ATOM 818 N N . PRO A 1 106 ? 3.343 12.176 19.714 1.00 87.50 106 PRO A N 1
ATOM 819 C CA . PRO A 1 106 ? 1.962 11.794 19.452 1.00 87.50 106 PRO A CA 1
ATOM 820 C C . PRO A 1 106 ? 1.494 12.234 18.063 1.00 87.50 106 PRO A C 1
ATOM 822 O O . PRO A 1 106 ? 1.597 13.415 17.722 1.00 87.50 106 PRO A O 1
ATOM 825 N N . GLU A 1 107 ? 0.908 11.307 17.317 1.00 89.94 107 GLU A N 1
ATOM 826 C CA . GLU A 1 107 ? 0.442 11.473 15.942 1.00 89.94 107 GLU A CA 1
ATOM 827 C C . GLU A 1 107 ? -1.065 11.225 15.863 1.00 89.94 107 GLU A C 1
ATOM 829 O O . GLU A 1 107 ? -1.597 10.315 16.510 1.00 89.94 107 GLU A O 1
ATOM 834 N N . ASP A 1 108 ? -1.761 12.037 15.069 1.00 93.81 108 ASP A N 1
ATOM 835 C CA . ASP A 1 108 ? -3.184 11.844 14.803 1.00 93.81 108 ASP A CA 1
ATOM 836 C C . ASP A 1 108 ? -3.380 10.746 13.750 1.00 93.81 108 ASP A C 1
ATOM 838 O O . ASP A 1 108 ? -2.682 10.710 12.738 1.00 93.81 108 ASP A O 1
ATOM 842 N N . TYR A 1 109 ? -4.346 9.855 13.970 1.00 95.44 109 TYR A N 1
ATOM 843 C CA . TYR A 1 109 ? -4.644 8.748 13.062 1.00 95.44 109 TYR A CA 1
ATOM 844 C C . TYR A 1 109 ? -6.127 8.375 13.057 1.00 95.44 109 TYR A C 1
ATOM 846 O O . TYR A 1 109 ? -6.908 8.794 13.916 1.00 95.44 109 TYR A O 1
ATOM 854 N N . ARG A 1 110 ? -6.530 7.553 12.087 1.00 96.94 110 ARG A N 1
ATOM 855 C CA . ARG A 1 110 ? -7.857 6.924 12.038 1.00 96.94 110 ARG A CA 1
ATOM 856 C C . ARG A 1 110 ? -7.741 5.425 11.799 1.00 96.94 110 ARG A C 1
ATOM 858 O O . ARG A 1 110 ? -6.846 4.967 11.094 1.00 96.94 110 ARG A O 1
ATOM 865 N N . ASP A 1 111 ? -8.670 4.662 12.354 1.00 97.31 111 ASP A N 1
ATOM 866 C CA . ASP A 1 111 ? -8.820 3.258 11.993 1.00 97.31 111 ASP A CA 1
ATOM 867 C C . ASP A 1 111 ? -9.351 3.178 10.555 1.00 97.31 111 ASP A C 1
ATOM 869 O O . ASP A 1 111 ? -10.312 3.872 10.201 1.00 97.31 111 ASP A O 1
ATOM 873 N N . PHE A 1 112 ? -8.725 2.341 9.731 1.00 97.31 112 PHE A N 1
ATOM 874 C CA . PHE A 1 112 ? -9.093 2.147 8.332 1.00 97.31 112 PHE A CA 1
ATOM 875 C C . PHE A 1 112 ? -9.300 0.667 8.042 1.00 97.31 112 PHE A C 1
ATOM 877 O O . PHE A 1 112 ? -8.406 -0.154 8.260 1.00 97.31 112 PHE A O 1
ATOM 884 N N . ARG A 1 113 ? -10.480 0.327 7.533 1.00 97.81 113 ARG A N 1
ATOM 885 C CA . ARG A 1 113 ? -10.809 -1.022 7.096 1.00 97.81 113 ARG A CA 1
ATOM 886 C C . ARG A 1 113 ? -10.568 -1.140 5.604 1.00 97.81 113 ARG A C 1
ATOM 888 O O . ARG A 1 113 ? -11.271 -0.521 4.812 1.00 97.81 113 ARG A O 1
ATOM 895 N N . VAL A 1 114 ? -9.595 -1.961 5.225 1.00 97.88 114 VAL A N 1
ATOM 896 C CA . VAL A 1 114 ? -9.335 -2.294 3.820 1.00 97.88 114 VAL A CA 1
ATOM 897 C C . VAL A 1 114 ? -10.327 -3.365 3.385 1.00 97.88 114 VAL A C 1
ATOM 899 O O . VAL A 1 114 ? -10.433 -4.399 4.028 1.00 97.88 114 VAL A O 1
ATOM 902 N N . THR A 1 115 ? -11.031 -3.156 2.284 1.00 96.62 115 THR A N 1
ATOM 903 C CA . THR A 1 115 ? -11.918 -4.150 1.658 1.00 96.62 115 THR A CA 1
ATOM 904 C C . THR A 1 115 ? -11.371 -4.655 0.323 1.00 96.62 115 THR A C 1
ATOM 906 O O . THR A 1 115 ? -11.856 -5.652 -0.202 1.00 96.62 115 THR A O 1
ATOM 909 N N . GLY A 1 116 ? -10.334 -4.009 -0.218 1.00 96.44 116 GLY A N 1
ATOM 910 C CA . GLY A 1 116 ? -9.652 -4.452 -1.427 1.00 96.44 116 GLY A CA 1
ATOM 911 C C . GLY A 1 116 ? -8.411 -3.625 -1.758 1.00 96.44 116 GLY A C 1
ATOM 912 O O . GLY A 1 116 ? -8.107 -2.626 -1.108 1.00 96.44 116 GLY A O 1
ATOM 913 N N . VAL A 1 117 ? -7.691 -4.046 -2.797 1.00 97.00 117 VAL A N 1
ATOM 914 C CA . VAL A 1 117 ? -6.504 -3.352 -3.313 1.00 97.00 117 VAL A CA 1
ATOM 915 C C . VAL A 1 117 ? -6.475 -3.415 -4.838 1.00 97.00 117 VAL A C 1
ATOM 917 O O . VAL A 1 117 ? -6.773 -4.464 -5.418 1.00 97.00 117 VAL A O 1
ATOM 920 N N . LYS A 1 118 ? -6.095 -2.302 -5.473 1.00 96.19 118 LYS A N 1
ATOM 921 C CA . LYS A 1 118 ? -5.792 -2.200 -6.904 1.00 96.19 118 LYS A CA 1
ATOM 922 C C . LYS A 1 118 ? -4.364 -1.704 -7.084 1.00 96.19 118 LYS A C 1
ATOM 924 O O . LYS A 1 118 ? -3.975 -0.680 -6.523 1.00 96.19 118 LYS A O 1
ATOM 929 N N . ILE A 1 119 ? -3.598 -2.422 -7.890 1.00 95.38 119 ILE A N 1
ATOM 930 C CA . ILE A 1 119 ? -2.201 -2.127 -8.184 1.00 95.38 119 ILE A CA 1
ATOM 931 C C . ILE A 1 119 ? -2.084 -1.698 -9.634 1.00 95.38 119 ILE A C 1
ATOM 933 O O . ILE A 1 119 ? -2.435 -2.455 -10.537 1.00 95.38 119 ILE A O 1
ATOM 937 N N . TYR A 1 120 ? -1.586 -0.487 -9.852 1.00 93.44 120 TYR A N 1
ATOM 938 C CA . TYR A 1 120 ? -1.396 0.056 -11.187 1.00 93.44 120 TYR A CA 1
ATOM 939 C C . TYR A 1 120 ? 0.060 -0.103 -11.594 1.00 93.44 120 TYR A C 1
ATOM 941 O O . TYR A 1 120 ? 0.951 0.474 -10.974 1.00 93.44 120 TYR A O 1
ATOM 949 N N . PHE A 1 121 ? 0.277 -0.881 -12.648 1.00 90.12 121 PHE A N 1
ATOM 950 C CA . PHE A 1 121 ? 1.593 -1.065 -13.250 1.00 90.12 121 PHE A CA 1
ATOM 951 C C . PHE A 1 121 ? 1.863 0.009 -14.323 1.00 90.12 121 PHE A C 1
ATOM 953 O O . PHE A 1 121 ? 0.907 0.500 -14.933 1.00 90.12 121 PHE A O 1
ATOM 960 N N . PRO A 1 122 ? 3.133 0.366 -14.594 1.00 90.69 122 PRO A N 1
ATOM 961 C CA . PRO A 1 122 ? 4.344 -0.223 -14.021 1.00 90.69 122 PRO A CA 1
ATOM 962 C C . PRO A 1 122 ? 4.610 0.191 -12.567 1.00 90.69 122 PRO A C 1
ATOM 964 O O . PRO A 1 122 ? 4.206 1.267 -12.134 1.00 90.69 122 PRO A O 1
ATOM 967 N N . LEU A 1 123 ? 5.306 -0.678 -11.831 1.00 89.31 123 LEU A N 1
ATOM 968 C CA . LEU A 1 123 ? 5.874 -0.380 -10.518 1.00 89.31 123 LEU A CA 1
ATOM 969 C C . LEU A 1 123 ? 7.390 -0.435 -10.621 1.00 89.31 123 LEU A C 1
ATOM 971 O O . LEU A 1 123 ? 7.937 -1.427 -11.097 1.00 89.31 123 LEU A O 1
ATOM 975 N N . SER A 1 124 ? 8.055 0.607 -10.145 1.00 85.81 124 SER A N 1
ATOM 976 C CA . SER A 1 124 ? 9.511 0.684 -10.155 1.00 85.81 124 SER A CA 1
ATOM 977 C C . SER A 1 124 ? 10.059 0.618 -8.735 1.00 85.81 124 SER A C 1
ATOM 979 O O . SER A 1 124 ? 9.384 1.062 -7.811 1.00 85.81 124 SER A O 1
ATOM 981 N N . ARG A 1 125 ? 11.264 0.083 -8.542 1.00 82.75 125 ARG A N 1
ATOM 982 C CA . ARG A 1 125 ? 11.996 0.139 -7.269 1.00 82.75 125 ARG A CA 1
ATOM 983 C C . ARG A 1 125 ? 13.459 0.471 -7.512 1.00 82.75 125 ARG A C 1
ATOM 985 O O . ARG A 1 125 ? 14.012 0.161 -8.565 1.00 82.75 125 ARG A O 1
ATOM 992 N N . PHE A 1 126 ? 14.055 1.123 -6.529 1.00 77.31 126 PHE A N 1
ATOM 993 C CA . PHE A 1 126 ? 15.474 1.426 -6.519 1.00 77.31 126 PHE A CA 1
ATOM 994 C C . PHE A 1 126 ? 16.244 0.216 -5.993 1.00 77.31 126 PHE A C 1
ATOM 996 O O . PHE A 1 126 ? 15.947 -0.291 -4.911 1.00 77.31 126 PHE A O 1
ATOM 1003 N N . GLU A 1 127 ? 17.229 -0.242 -6.756 1.00 74.06 127 GLU A N 1
ATOM 1004 C CA . GLU A 1 127 ? 18.187 -1.251 -6.321 1.00 74.06 127 GLU A CA 1
ATOM 1005 C C . GLU A 1 127 ? 19.586 -0.648 -6.227 1.00 74.06 127 GLU A C 1
ATOM 1007 O O . GLU A 1 127 ? 20.044 0.072 -7.117 1.00 74.06 127 GLU A O 1
ATOM 1012 N N . ILE A 1 128 ? 20.280 -0.964 -5.135 1.00 69.12 128 ILE A N 1
ATOM 1013 C CA . ILE A 1 128 ? 21.681 -0.591 -4.961 1.00 69.12 128 ILE A CA 1
ATOM 1014 C C . ILE A 1 128 ? 22.501 -1.511 -5.864 1.00 69.12 128 ILE A C 1
ATOM 1016 O O . ILE A 1 128 ? 22.502 -2.729 -5.671 1.00 69.12 128 ILE A O 1
ATOM 1020 N N . ALA A 1 129 ? 23.197 -0.939 -6.850 1.00 67.19 129 ALA A N 1
ATOM 1021 C CA . ALA A 1 129 ? 24.071 -1.716 -7.719 1.00 67.19 129 ALA A CA 1
ATOM 1022 C C . ALA A 1 129 ? 25.156 -2.441 -6.903 1.00 67.19 129 ALA A C 1
ATOM 1024 O O . ALA A 1 129 ? 25.627 -1.936 -5.879 1.00 67.19 129 ALA A O 1
ATOM 1025 N N . ALA A 1 130 ? 25.592 -3.613 -7.370 1.00 63.25 130 ALA A N 1
ATOM 1026 C CA . ALA A 1 130 ? 26.673 -4.355 -6.728 1.00 63.25 130 ALA A CA 1
ATOM 1027 C C . ALA A 1 130 ? 27.940 -3.478 -6.624 1.00 63.25 130 ALA A C 1
ATOM 1029 O O . ALA A 1 130 ? 28.521 -3.092 -7.636 1.00 63.25 130 ALA A O 1
ATOM 1030 N N . GLY A 1 131 ? 28.345 -3.147 -5.392 1.00 64.69 131 GLY A N 1
ATOM 1031 C CA . GLY A 1 131 ? 29.486 -2.266 -5.099 1.00 64.69 131 GLY A CA 1
ATOM 1032 C C . GLY A 1 131 ? 29.143 -0.786 -4.866 1.00 64.69 131 GLY A C 1
ATOM 1033 O O . GLY A 1 131 ? 30.042 -0.002 -4.570 1.00 64.69 131 GLY A O 1
ATOM 1034 N N . GLY A 1 132 ? 27.871 -0.387 -4.964 1.00 60.22 132 GLY A N 1
ATOM 1035 C CA . GLY A 1 132 ? 27.410 0.956 -4.614 1.00 60.22 132 GLY A CA 1
ATOM 1036 C C . GLY A 1 132 ? 27.294 1.166 -3.101 1.00 60.22 132 GLY A C 1
ATOM 1037 O O . GLY A 1 132 ? 26.940 0.257 -2.353 1.00 60.22 132 GLY A O 1
ATOM 1038 N N . ASN A 1 133 ? 27.570 2.384 -2.633 1.00 59.31 133 ASN A N 1
ATOM 1039 C CA . ASN A 1 133 ? 27.243 2.787 -1.266 1.00 59.31 133 ASN A CA 1
ATOM 1040 C C . ASN A 1 133 ? 25.720 3.030 -1.174 1.00 59.31 133 ASN A C 1
ATOM 1042 O O . ASN A 1 133 ? 25.224 3.832 -1.961 1.00 59.31 133 ASN A O 1
ATOM 1046 N N . PRO A 1 134 ? 24.977 2.433 -0.221 1.00 55.41 134 PRO A N 1
ATOM 1047 C CA . PRO A 1 134 ? 23.540 2.684 -0.047 1.00 55.41 134 PRO A CA 1
ATOM 1048 C C . PRO A 1 134 ? 23.170 4.168 0.088 1.00 55.41 134 PRO A C 1
ATOM 1050 O O . PRO A 1 134 ? 22.044 4.553 -0.199 1.00 55.41 134 PRO A O 1
ATOM 1053 N N . ILE A 1 135 ? 24.120 4.988 0.549 1.00 54.12 135 ILE A N 1
ATOM 1054 C CA . ILE A 1 135 ? 23.939 6.412 0.845 1.00 54.12 135 ILE A CA 1
ATOM 1055 C C . ILE A 1 135 ? 24.378 7.302 -0.337 1.00 54.12 135 ILE A C 1
ATOM 1057 O O . ILE A 1 135 ? 23.943 8.445 -0.427 1.00 54.12 135 ILE A O 1
ATOM 1061 N N . LEU A 1 136 ? 25.254 6.817 -1.232 1.00 52.81 136 LEU A N 1
ATOM 1062 C CA . LEU A 1 136 ? 25.966 7.658 -2.221 1.00 52.81 136 LEU A CA 1
ATOM 1063 C C . LEU A 1 136 ? 26.122 7.030 -3.625 1.00 52.81 136 LEU A C 1
ATOM 1065 O O . LEU A 1 136 ? 26.750 7.632 -4.492 1.00 52.81 136 LEU A O 1
ATOM 1069 N N . GLY A 1 137 ? 25.672 5.792 -3.832 1.00 51.78 137 GLY A N 1
ATOM 1070 C CA . GLY A 1 137 ? 26.052 4.945 -4.967 1.00 51.78 137 GLY A CA 1
ATOM 1071 C C . GLY A 1 137 ? 25.025 4.874 -6.102 1.00 51.78 137 GLY A C 1
ATOM 1072 O O . GLY A 1 137 ? 23.874 5.256 -5.914 1.00 51.78 137 GLY A O 1
ATOM 1073 N N . PRO A 1 138 ? 25.432 4.360 -7.281 1.00 53.81 138 PRO A N 1
ATOM 1074 C CA . PRO A 1 138 ? 24.585 4.313 -8.467 1.00 53.81 138 PRO A CA 1
ATOM 1075 C C . PRO A 1 138 ? 23.383 3.399 -8.229 1.00 53.81 138 PRO A C 1
ATOM 1077 O O . PRO A 1 138 ? 23.531 2.220 -7.893 1.00 53.81 138 PRO A O 1
ATOM 1080 N N . VAL A 1 139 ? 22.195 3.963 -8.410 1.00 68.50 139 VAL A N 1
ATOM 1081 C CA . VAL A 1 139 ? 20.930 3.271 -8.208 1.00 68.50 139 VAL A CA 1
ATOM 1082 C C . VAL A 1 139 ? 20.415 2.773 -9.555 1.00 68.50 139 VAL A C 1
ATOM 1084 O O . VAL A 1 139 ? 20.358 3.525 -10.527 1.00 68.50 139 VAL A O 1
ATOM 1087 N N . ILE A 1 140 ? 20.050 1.496 -9.629 1.00 67.75 140 ILE A N 1
ATOM 1088 C CA . ILE A 1 140 ? 19.351 0.937 -10.787 1.00 67.75 140 ILE A CA 1
ATOM 1089 C C . ILE A 1 140 ? 17.855 1.047 -10.518 1.00 67.75 140 ILE A C 1
ATOM 1091 O O . ILE A 1 140 ? 17.378 0.693 -9.441 1.00 67.75 140 ILE A O 1
ATOM 1095 N N . ILE A 1 141 ? 17.106 1.528 -11.506 1.00 79.31 141 ILE A N 1
ATOM 1096 C CA . ILE A 1 141 ? 15.648 1.490 -11.471 1.00 79.31 141 ILE A CA 1
ATOM 1097 C C . ILE A 1 141 ? 15.200 0.171 -12.095 1.00 79.31 141 ILE A C 1
ATOM 1099 O O . ILE A 1 141 ? 15.215 0.013 -13.317 1.00 79.31 141 ILE A O 1
ATOM 1103 N N . GLU A 1 142 ? 14.774 -0.774 -11.264 1.00 85.56 142 GLU A N 1
ATOM 1104 C CA . GLU A 1 142 ? 14.069 -1.961 -11.742 1.00 85.56 142 GLU A CA 1
ATOM 1105 C C . GLU A 1 142 ? 12.598 -1.603 -11.952 1.00 85.56 142 GLU A C 1
ATOM 1107 O O . GLU A 1 142 ? 11.974 -1.003 -11.078 1.00 85.56 142 GLU A O 1
ATOM 1112 N N . THR A 1 143 ? 12.037 -1.942 -13.115 1.00 88.50 143 THR A N 1
ATOM 1113 C CA . THR A 1 143 ? 10.637 -1.657 -13.452 1.00 88.50 143 THR A CA 1
ATOM 1114 C C . THR A 1 143 ? 9.897 -2.936 -13.808 1.00 88.50 143 THR A C 1
ATOM 1116 O O . THR A 1 143 ? 10.291 -3.676 -14.706 1.00 88.50 143 THR A O 1
ATOM 1119 N N . HIS A 1 144 ? 8.781 -3.154 -13.126 1.00 90.88 144 HIS A N 1
ATOM 1120 C CA . HIS A 1 144 ? 7.913 -4.311 -13.258 1.00 90.88 144 HIS A CA 1
ATOM 1121 C C . HIS A 1 144 ? 6.602 -3.901 -13.923 1.00 90.88 144 HIS A C 1
ATOM 1123 O O . HIS A 1 144 ? 5.995 -2.898 -13.548 1.00 90.88 144 HIS A O 1
ATOM 1129 N N . PHE A 1 145 ? 6.131 -4.693 -14.884 1.00 90.19 145 PHE A N 1
ATOM 1130 C CA . PHE A 1 145 ? 4.907 -4.416 -15.654 1.00 90.19 145 PHE A CA 1
ATOM 1131 C C . PHE A 1 145 ? 3.720 -5.298 -15.248 1.00 90.19 145 PHE A C 1
ATOM 1133 O O . PHE A 1 145 ? 2.620 -5.153 -15.781 1.00 90.19 145 PHE A O 1
ATOM 1140 N N . GLY A 1 146 ? 3.934 -6.191 -14.285 1.00 91.56 146 GLY A N 1
ATOM 1141 C CA . GLY A 1 146 ? 2.928 -7.108 -13.778 1.00 91.56 146 GLY A CA 1
ATOM 1142 C C . GLY A 1 146 ? 3.401 -7.840 -12.529 1.00 91.56 146 GLY A C 1
ATOM 1143 O O . GLY A 1 146 ? 4.583 -7.813 -12.167 1.00 91.56 146 GLY A O 1
ATOM 1144 N N . PHE A 1 147 ? 2.460 -8.497 -11.852 1.00 92.94 147 PHE A N 1
ATOM 1145 C CA . PHE A 1 147 ? 2.754 -9.272 -10.648 1.00 92.94 147 PHE A CA 1
ATOM 1146 C C . PHE A 1 147 ? 3.642 -10.485 -10.918 1.00 92.94 147 PHE A C 1
ATOM 1148 O O . PHE A 1 147 ? 4.404 -10.859 -10.042 1.00 92.94 147 PHE A O 1
ATOM 1155 N N . ASP A 1 148 ? 3.566 -11.077 -12.103 1.00 91.88 148 ASP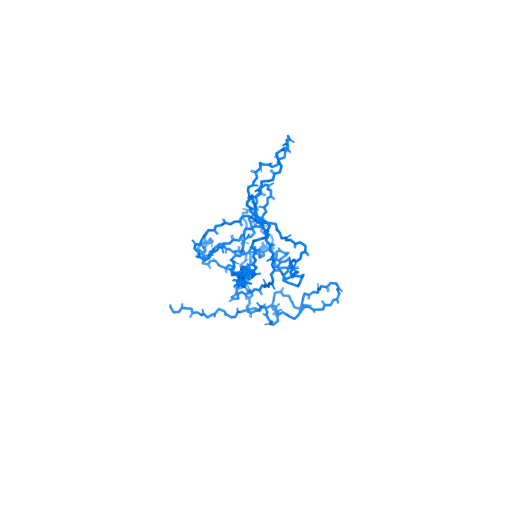 A N 1
ATOM 1156 C CA . ASP A 1 148 ? 4.428 -12.167 -12.564 1.00 91.88 148 ASP A CA 1
ATOM 1157 C C . ASP A 1 148 ? 5.909 -11.764 -12.568 1.00 91.88 148 ASP A C 1
ATOM 1159 O O . ASP A 1 148 ? 6.758 -12.518 -12.102 1.00 91.88 148 ASP A O 1
ATOM 1163 N N . SER A 1 149 ? 6.213 -10.541 -13.011 1.00 91.81 149 SER A N 1
ATOM 1164 C CA . SER A 1 149 ? 7.584 -10.014 -12.997 1.00 91.81 149 SER A CA 1
ATOM 1165 C C . SER A 1 149 ? 8.083 -9.646 -11.594 1.00 91.81 149 SER A C 1
ATOM 1167 O O . SER A 1 149 ? 9.279 -9.701 -11.334 1.00 91.81 149 SER A O 1
ATOM 1169 N N . LEU A 1 150 ? 7.183 -9.260 -10.685 1.00 90.81 150 LEU A N 1
ATOM 1170 C CA . LEU A 1 150 ? 7.532 -8.783 -9.342 1.00 90.81 150 LEU A CA 1
ATOM 1171 C C . LEU A 1 150 ? 7.528 -9.910 -8.289 1.00 90.81 150 LEU A C 1
ATOM 1173 O O . LEU A 1 150 ? 8.323 -9.921 -7.346 1.00 90.81 150 LEU A O 1
ATOM 1177 N N . PHE A 1 151 ? 6.633 -10.878 -8.469 1.00 94.25 151 PHE A N 1
ATOM 1178 C CA . PHE A 1 151 ? 6.420 -12.057 -7.636 1.00 94.25 151 PHE A CA 1
ATOM 1179 C C . PHE A 1 151 ? 6.295 -13.298 -8.537 1.00 94.25 151 PHE A C 1
ATOM 1181 O O . PHE A 1 151 ? 5.198 -13.839 -8.696 1.00 94.25 151 PHE A O 1
ATOM 1188 N N . PRO A 1 152 ? 7.408 -13.802 -9.101 1.00 91.81 152 PRO A N 1
ATOM 1189 C CA . PRO A 1 152 ? 7.385 -14.945 -10.024 1.00 91.81 152 PRO A CA 1
ATOM 1190 C C . PRO A 1 152 ? 6.848 -16.237 -9.389 1.00 91.81 152 PRO A C 1
ATOM 1192 O O . PRO A 1 152 ? 6.387 -17.134 -10.088 1.00 91.81 152 PRO A O 1
ATOM 1195 N N . HIS A 1 153 ? 6.862 -16.328 -8.057 1.00 93.75 153 HIS A N 1
ATOM 1196 C CA . HIS A 1 153 ? 6.295 -17.445 -7.293 1.00 93.75 153 HIS A CA 1
ATOM 1197 C C . HIS A 1 153 ? 4.917 -17.130 -6.684 1.0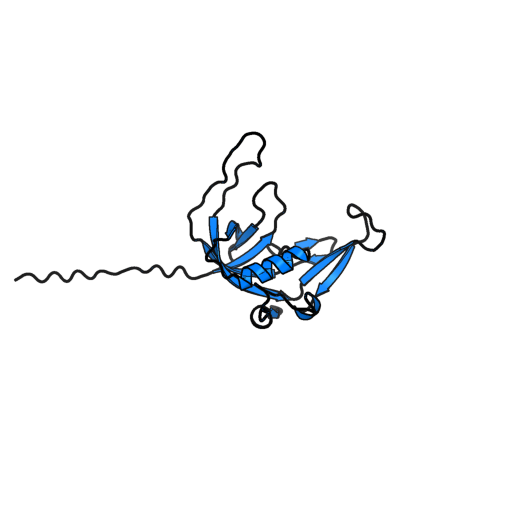0 93.75 153 HIS A C 1
ATOM 1199 O O . HIS A 1 153 ? 4.398 -17.904 -5.880 1.00 93.75 153 HIS A O 1
ATOM 1205 N N . GLY A 1 154 ? 4.318 -15.995 -7.054 1.00 94.31 154 GLY A N 1
ATOM 1206 C CA . GLY A 1 154 ? 3.070 -15.499 -6.487 1.00 94.31 154 GLY A CA 1
ATOM 1207 C C . GLY A 1 154 ? 3.196 -15.040 -5.031 1.00 94.31 154 GLY A C 1
ATOM 1208 O O . GLY A 1 154 ? 4.285 -14.925 -4.468 1.00 94.31 154 GLY A O 1
ATOM 1209 N N . ILE A 1 155 ? 2.046 -14.759 -4.417 1.00 95.88 155 ILE A N 1
ATOM 1210 C CA . ILE A 1 155 ? 1.925 -14.396 -3.000 1.00 95.88 155 ILE A CA 1
ATOM 1211 C C . ILE A 1 155 ? 0.990 -15.405 -2.345 1.00 95.88 155 ILE A C 1
ATOM 1213 O O . ILE A 1 155 ? -0.080 -15.705 -2.876 1.00 95.88 155 ILE A O 1
ATOM 1217 N N . THR A 1 156 ? 1.373 -15.915 -1.176 1.00 95.00 156 THR A N 1
ATOM 1218 C CA . THR A 1 156 ? 0.554 -16.860 -0.413 1.00 95.00 156 THR A CA 1
ATOM 1219 C C . THR A 1 156 ? 0.029 -16.239 0.875 1.00 95.00 156 THR A C 1
ATOM 1221 O O . THR A 1 156 ? 0.780 -15.598 1.607 1.00 95.00 156 THR A O 1
ATOM 1224 N N . LEU A 1 157 ? -1.229 -16.517 1.211 1.00 94.94 157 LEU A N 1
ATOM 1225 C CA . LEU A 1 157 ? -1.826 -16.227 2.511 1.00 94.94 157 LEU A CA 1
ATOM 1226 C C . LEU A 1 157 ? -2.147 -17.545 3.218 1.00 94.94 157 LEU A C 1
ATOM 1228 O O . LEU A 1 157 ? -2.945 -18.340 2.725 1.00 94.94 157 LEU A O 1
ATOM 1232 N N . LYS A 1 158 ? -1.533 -17.780 4.386 1.00 93.81 158 LYS A N 1
ATOM 1233 C CA . LYS A 1 158 ? -1.709 -19.025 5.165 1.00 93.81 158 LYS A CA 1
ATOM 1234 C C . LYS A 1 158 ? -1.491 -20.288 4.308 1.00 93.81 158 LYS A C 1
ATOM 1236 O O . LYS A 1 158 ? -2.272 -21.233 4.370 1.00 93.81 158 LYS A O 1
ATOM 1241 N N . GLY A 1 159 ? -0.460 -20.263 3.460 1.00 92.69 159 GLY A N 1
ATOM 1242 C CA . GLY A 1 159 ? -0.095 -21.366 2.564 1.00 92.69 159 GLY A CA 1
ATOM 1243 C C . GLY A 1 159 ? -0.957 -21.516 1.304 1.00 92.69 159 GLY A C 1
ATOM 1244 O O . GLY A 1 159 ? -0.676 -22.395 0.498 1.00 92.69 159 GLY A O 1
ATOM 1245 N N . LYS A 1 160 ? -1.980 -20.677 1.095 1.00 94.94 160 LYS A N 1
ATOM 1246 C CA . LYS A 1 160 ? -2.808 -20.699 -0.122 1.00 94.94 160 LYS A CA 1
ATOM 1247 C C . LYS A 1 160 ? -2.416 -19.563 -1.069 1.00 94.94 160 LYS A C 1
ATOM 1249 O O . LYS A 1 160 ? -2.251 -18.440 -0.587 1.00 94.94 160 LYS A O 1
ATOM 1254 N N . PRO A 1 161 ? -2.277 -19.811 -2.383 1.00 95.56 161 PRO A N 1
ATOM 1255 C CA . PRO A 1 161 ? -1.976 -18.755 -3.342 1.00 95.56 161 PRO A CA 1
ATOM 1256 C C . PRO A 1 161 ? -3.125 -17.745 -3.414 1.00 95.56 161 PRO A C 1
ATOM 1258 O O . PRO A 1 161 ? -4.300 -18.118 -3.397 1.00 95.56 161 PRO A O 1
ATOM 1261 N N . ILE A 1 162 ? -2.773 -16.464 -3.489 1.00 96.00 162 ILE A N 1
ATOM 1262 C CA . ILE A 1 162 ? -3.706 -15.371 -3.760 1.00 96.00 162 ILE A CA 1
ATOM 1263 C C . ILE A 1 162 ? -3.804 -15.196 -5.278 1.00 96.00 162 ILE A C 1
ATOM 1265 O O . ILE A 1 162 ? -2.789 -15.156 -5.972 1.00 96.00 162 ILE A O 1
ATOM 1269 N N . ASP A 1 163 ? -5.023 -15.068 -5.797 1.00 93.75 163 ASP A N 1
ATOM 1270 C CA . ASP A 1 163 ? -5.272 -14.752 -7.205 1.00 93.75 163 ASP A CA 1
ATOM 1271 C C . ASP A 1 163 ? -4.966 -13.273 -7.490 1.00 93.75 163 ASP A C 1
ATOM 1273 O O . ASP A 1 163 ? -5.800 -12.392 -7.288 1.00 93.75 163 ASP A O 1
ATOM 1277 N N . LEU A 1 164 ? -3.747 -13.003 -7.957 1.00 92.81 164 LEU A N 1
ATOM 1278 C CA . LEU A 1 164 ? -3.249 -11.645 -8.197 1.00 92.81 164 LEU A CA 1
ATOM 1279 C C . LEU A 1 164 ? -3.885 -10.967 -9.420 1.00 92.81 164 LEU A C 1
ATOM 1281 O O . LEU A 1 164 ? -3.851 -9.739 -9.528 1.00 92.81 164 LEU A O 1
ATOM 1285 N N . SER A 1 165 ? -4.504 -11.733 -10.325 1.00 87.00 165 SER A N 1
ATOM 1286 C CA . SER A 1 165 ? -5.073 -11.199 -11.570 1.00 87.00 165 SER A CA 1
ATOM 1287 C C . SER A 1 165 ? -6.207 -10.196 -11.329 1.00 87.00 165 SER A C 1
ATOM 1289 O O . SER A 1 165 ? -6.371 -9.248 -12.091 1.00 87.00 165 SER A O 1
ATOM 1291 N N . LYS A 1 166 ? -6.929 -10.350 -10.214 1.00 88.88 166 LYS A N 1
ATOM 1292 C CA . LYS A 1 166 ? -8.038 -9.477 -9.792 1.00 88.88 166 LYS A CA 1
ATOM 1293 C C . LYS A 1 166 ? -7.592 -8.151 -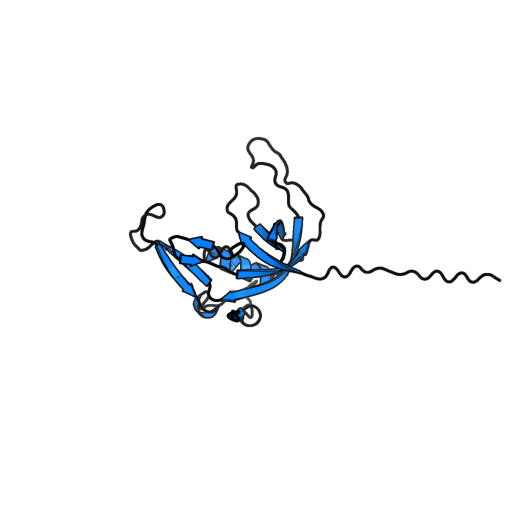9.182 1.00 88.88 166 LYS A C 1
ATOM 1295 O O . LYS A 1 166 ? -8.416 -7.263 -8.983 1.00 88.88 166 LYS A O 1
ATOM 1300 N N . HIS A 1 167 ? -6.306 -8.025 -8.870 1.00 90.88 167 HIS A N 1
ATOM 1301 C CA . HIS A 1 167 ? -5.735 -6.852 -8.213 1.00 90.88 167 HIS A CA 1
ATOM 1302 C C . HIS A 1 167 ? -4.894 -6.006 -9.171 1.00 90.88 167 HIS A C 1
ATOM 1304 O O . HIS A 1 167 ? -4.630 -4.839 -8.884 1.00 90.88 167 HIS A O 1
ATOM 1310 N N . ALA A 1 168 ? -4.475 -6.567 -10.308 1.00 87.56 168 ALA A N 1
ATOM 1311 C CA . ALA A 1 168 ? -3.705 -5.852 -11.314 1.00 87.56 168 ALA A CA 1
ATOM 1312 C C . ALA A 1 168 ? -4.620 -4.948 -12.142 1.00 87.56 168 ALA A C 1
ATOM 1314 O O . ALA A 1 168 ? -5.607 -5.390 -12.722 1.00 87.56 168 ALA A O 1
ATOM 1315 N N . THR A 1 169 ? -4.266 -3.673 -12.237 1.00 84.62 169 THR A N 1
ATOM 1316 C CA . THR A 1 169 ? -4.919 -2.708 -13.117 1.00 84.62 169 THR A CA 1
ATOM 1317 C C . THR A 1 169 ? -3.891 -2.198 -14.114 1.00 84.62 169 THR A C 1
ATOM 1319 O O . THR A 1 169 ? -2.828 -1.700 -13.739 1.00 84.62 169 THR A O 1
ATOM 1322 N N . LYS A 1 170 ? -4.187 -2.326 -15.409 1.00 69.06 170 LYS A N 1
ATOM 1323 C CA . LYS A 1 170 ? -3.384 -1.655 -16.434 1.00 69.06 170 LYS A CA 1
ATOM 1324 C C . LYS A 1 170 ? -3.638 -0.158 -16.320 1.00 69.06 170 LYS A C 1
ATOM 1326 O O . LYS A 1 170 ? -4.791 0.261 -16.216 1.00 69.06 170 LYS A O 1
ATOM 1331 N N . ARG A 1 171 ? -2.579 0.650 -16.346 1.00 59.88 171 ARG A N 1
ATOM 1332 C CA . ARG A 1 171 ? -2.723 2.096 -16.518 1.00 59.88 171 ARG A CA 1
ATOM 1333 C C . ARG A 1 171 ? -3.475 2.309 -17.835 1.00 59.88 171 ARG A C 1
ATOM 1335 O O . ARG A 1 171 ? -2.985 1.905 -18.884 1.00 59.88 171 ARG A O 1
ATOM 1342 N N . SER A 1 172 ? -4.681 2.880 -17.797 1.00 50.88 172 SER A N 1
ATOM 1343 C CA . SER A 1 172 ? -5.152 3.570 -18.992 1.00 50.88 172 SER A CA 1
ATOM 1344 C C . SER A 1 172 ? -4.303 4.824 -19.047 1.00 50.88 172 SER A C 1
ATOM 1346 O O . SER A 1 172 ? -4.390 5.649 -18.133 1.00 50.88 172 SER A O 1
ATOM 1348 N N . ASP A 1 173 ? -3.442 4.938 -20.046 1.00 41.69 173 ASP A N 1
ATOM 1349 C CA . ASP A 1 173 ? -2.779 6.200 -20.318 1.00 41.69 173 ASP A CA 1
ATOM 1350 C C . ASP A 1 173 ? -3.889 7.219 -20.599 1.00 41.69 173 ASP A C 1
ATOM 1352 O O . ASP A 1 173 ? -4.536 7.207 -21.647 1.00 41.69 173 ASP A O 1
ATOM 1356 N N . SER A 1 174 ? -4.220 8.026 -19.590 1.00 32.09 174 SER A N 1
ATOM 1357 C CA . SER A 1 174 ? -5.079 9.183 -19.774 1.00 32.09 174 SER A CA 1
ATOM 1358 C C . SER A 1 174 ? -4.280 10.150 -20.635 1.00 32.09 174 SER A C 1
ATOM 1360 O O . SER A 1 174 ? -3.235 10.631 -20.188 1.00 32.09 174 SER A O 1
ATOM 1362 N N . LYS A 1 175 ? -4.758 10.309 -21.873 1.00 31.72 175 LYS A N 1
ATOM 1363 C CA . LYS A 1 175 ? -4.333 11.289 -22.877 1.00 31.72 175 LYS A CA 1
ATOM 1364 C C . LYS A 1 175 ? -3.990 12.648 -22.278 1.00 31.72 175 LYS A C 1
ATOM 1366 O O . LYS A 1 175 ? -4.716 13.073 -21.352 1.00 31.72 175 LYS A O 1
#